Protein AF-A0A8J3GQC7-F1 (afdb_monomer)

Organism: NCBI:txid2708254

Secondary structure (DSSP, 8-state):
--SSTT--SS--------SB-S-SS-HHHHHHHH-TTS---SPPPTTB--S--HHHHHHH-------TTTT-

pLDDT: mean 89.74, std 13.91, range [45.38, 98.12]

Radius of gyration: 16.89 Å; Cα contacts (8 Å, |Δi|>4): 60; chains: 1; bounding box: 40×15×52 Å

Foldseek 3Di:
DPPVVPDDPDDDDADDDAQFDLDPFFPVVCCCPPPVPDDDPDDDDRGGDPGPRVVCCVPVVDDDPDDSPPPD

Sequence (72 aa):
MRALDAGRPGFDRFIIAAADTVMERSTASLMAEYFPDVEVRRELGEHETLLGIDHAREVLGYDPRYSWRAQH

Structure (mmCIF, N/CA/C/O backbone):
data_AF-A0A8J3GQC7-F1
#
_entry.id   AF-A0A8J3GQC7-F1
#
loop_
_atom_site.group_PDB
_atom_site.id
_atom_site.type_symbol
_atom_site.label_atom_id
_atom_site.label_alt_id
_atom_site.label_comp_id
_atom_site.label_asym_id
_atom_site.label_entity_id
_atom_site.label_seq_id
_atom_site.pdbx_PDB_ins_code
_atom_site.Cartn_x
_atom_site.Cartn_y
_atom_site.Cartn_z
_atom_site.occupancy
_atom_site.B_iso_or_equiv
_atom_site.auth_seq_id
_atom_site.auth_comp_id
_atom_site.auth_asym_id
_atom_site.auth_atom_id
_atom_site.pdbx_PDB_model_num
ATOM 1 N N . MET A 1 1 ? 23.198 4.397 -35.024 1.00 45.38 1 MET A N 1
ATOM 2 C CA . MET A 1 1 ? 22.066 5.063 -34.348 1.00 45.38 1 MET A CA 1
ATOM 3 C C . MET A 1 1 ? 20.986 4.004 -34.121 1.00 45.38 1 MET A C 1
ATOM 5 O O . MET A 1 1 ? 20.324 3.655 -35.079 1.00 45.38 1 MET A O 1
ATOM 9 N N . ARG A 1 2 ? 20.900 3.380 -32.936 1.00 53.38 2 ARG A N 1
ATOM 10 C CA . ARG A 1 2 ? 19.900 2.323 -32.629 1.00 53.38 2 ARG A CA 1
ATOM 11 C C . ARG A 1 2 ? 19.395 2.385 -31.177 1.00 53.38 2 ARG A C 1
ATOM 13 O O . ARG A 1 2 ? 19.157 1.367 -30.547 1.00 53.38 2 ARG A O 1
ATOM 20 N N . ALA A 1 3 ? 19.268 3.591 -30.629 1.00 54.34 3 ALA A N 1
ATOM 21 C CA . ALA A 1 3 ? 18.583 3.800 -29.349 1.00 54.34 3 ALA A CA 1
ATOM 22 C C . ALA A 1 3 ? 17.079 4.070 -29.543 1.00 54.34 3 ALA A C 1
ATOM 24 O O . ALA A 1 3 ? 16.284 3.762 -28.665 1.00 54.34 3 ALA A O 1
ATOM 25 N N . LEU A 1 4 ? 16.682 4.607 -30.704 1.00 58.00 4 LEU A N 1
ATOM 26 C CA . LEU A 1 4 ? 15.300 5.012 -30.979 1.00 58.00 4 LEU A CA 1
ATOM 27 C C . LEU A 1 4 ? 14.410 3.857 -31.471 1.00 58.00 4 LEU A C 1
ATOM 29 O O . LEU A 1 4 ? 13.224 3.858 -31.174 1.00 58.00 4 LEU A O 1
ATOM 33 N N . ASP A 1 5 ? 14.973 2.842 -32.137 1.00 56.06 5 ASP A N 1
ATOM 34 C CA . ASP A 1 5 ? 14.183 1.729 -32.698 1.00 56.06 5 ASP A CA 1
ATOM 35 C C . ASP A 1 5 ? 13.780 0.665 -31.658 1.00 56.06 5 ASP A C 1
ATOM 37 O O . ASP A 1 5 ? 12.907 -0.159 -31.918 1.00 56.06 5 ASP A O 1
ATOM 41 N N . ALA A 1 6 ? 14.423 0.659 -30.483 1.00 59.84 6 ALA A N 1
ATOM 42 C CA . ALA A 1 6 ? 14.184 -0.319 -29.415 1.00 59.84 6 ALA A CA 1
ATOM 43 C C . ALA A 1 6 ? 13.276 0.211 -28.287 1.00 59.84 6 ALA A C 1
ATOM 45 O O . ALA A 1 6 ? 12.901 -0.543 -27.388 1.00 59.84 6 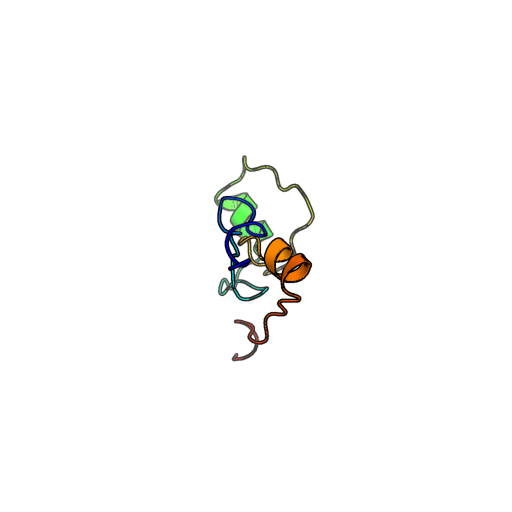ALA A O 1
ATOM 46 N N . GLY A 1 7 ? 12.928 1.500 -28.312 1.00 60.75 7 GLY A N 1
ATOM 47 C CA . GLY A 1 7 ? 12.073 2.113 -27.302 1.00 60.75 7 GLY A CA 1
ATOM 48 C C . GLY A 1 7 ? 10.601 1.853 -27.602 1.00 60.75 7 GLY A C 1
ATOM 49 O O . GLY A 1 7 ? 10.067 2.363 -28.584 1.00 60.75 7 GLY A O 1
ATOM 50 N N . ARG A 1 8 ? 9.911 1.096 -26.741 1.00 66.06 8 ARG A N 1
ATOM 51 C CA . ARG A 1 8 ? 8.441 1.123 -26.727 1.00 66.06 8 ARG A CA 1
ATOM 52 C C . ARG A 1 8 ? 7.986 2.553 -26.393 1.00 66.06 8 ARG A C 1
ATOM 54 O O . ARG A 1 8 ? 8.558 3.142 -25.477 1.00 66.06 8 ARG A O 1
ATOM 61 N N . PRO A 1 9 ? 6.982 3.122 -27.085 1.00 67.81 9 PRO A N 1
ATOM 62 C CA . PRO A 1 9 ? 6.454 4.433 -26.726 1.00 67.81 9 PRO A CA 1
ATOM 63 C C . PRO A 1 9 ? 5.959 4.447 -25.274 1.00 67.81 9 PRO A C 1
ATOM 65 O O . PRO A 1 9 ? 5.192 3.571 -24.878 1.00 67.81 9 PRO A O 1
ATOM 68 N N . GLY A 1 10 ? 6.371 5.456 -24.504 1.00 75.38 10 GLY A N 1
ATOM 69 C CA . GLY A 1 10 ? 5.917 5.683 -23.129 1.00 75.38 10 GLY A CA 1
ATOM 70 C C . GLY A 1 10 ? 7.004 5.513 -22.066 1.00 75.38 10 GLY A C 1
ATOM 71 O O . GLY A 1 10 ? 8.178 5.322 -22.369 1.00 75.38 10 GLY A O 1
ATOM 72 N N . PHE A 1 11 ? 6.591 5.621 -20.804 1.00 83.81 11 PHE A N 1
ATOM 73 C CA . PHE A 1 11 ? 7.409 5.326 -19.631 1.00 83.81 11 PHE A CA 1
ATOM 74 C C . PHE A 1 11 ? 6.619 4.411 -18.700 1.00 83.81 11 PHE A C 1
ATOM 76 O O . PHE A 1 11 ? 5.393 4.521 -18.608 1.00 83.81 11 PHE A O 1
ATOM 83 N N . ASP A 1 12 ? 7.322 3.508 -18.027 1.00 89.44 12 ASP A N 1
ATOM 84 C CA . ASP A 1 12 ? 6.717 2.681 -16.992 1.00 89.44 12 ASP A CA 1
ATOM 85 C C . ASP A 1 12 ? 6.629 3.467 -15.671 1.00 89.44 12 ASP A C 1
ATOM 87 O O . ASP A 1 12 ? 7.504 4.282 -15.361 1.00 89.44 12 ASP A O 1
ATOM 91 N N . ARG A 1 13 ? 5.540 3.282 -14.922 1.00 91.69 13 ARG A N 1
ATOM 92 C CA . ARG A 1 13 ? 5.203 4.077 -13.733 1.00 91.69 13 ARG A CA 1
ATOM 93 C C . ARG A 1 13 ? 5.305 3.218 -12.490 1.00 91.69 13 ARG A C 1
ATOM 95 O O . ARG A 1 13 ? 4.589 2.233 -12.360 1.00 91.69 13 ARG A O 1
ATOM 102 N N . PHE A 1 14 ? 6.114 3.667 -11.541 1.00 95.19 14 PHE A N 1
ATOM 103 C CA . PHE A 1 14 ? 6.367 2.950 -10.300 1.00 95.19 14 PHE A CA 1
ATOM 104 C C . PHE A 1 14 ? 6.009 3.807 -9.095 1.00 95.19 14 PHE A C 1
ATOM 106 O O . PHE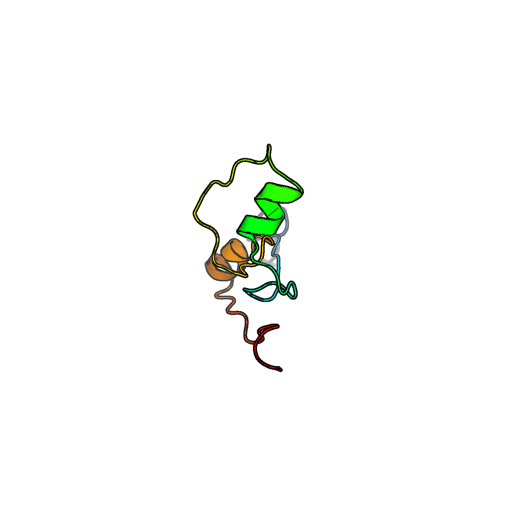 A 1 14 ? 6.283 5.007 -9.066 1.00 95.19 14 PHE A O 1
ATOM 113 N N . ILE A 1 15 ? 5.445 3.164 -8.078 1.00 97.25 15 ILE A N 1
ATOM 114 C CA . ILE A 1 15 ? 5.381 3.706 -6.726 1.00 97.25 15 ILE A CA 1
ATOM 115 C C . ILE A 1 15 ? 6.553 3.103 -5.954 1.00 97.25 15 ILE A C 1
ATOM 117 O O . ILE A 1 15 ? 6.693 1.884 -5.889 1.00 97.25 15 ILE A O 1
ATOM 121 N N . ILE A 1 16 ? 7.376 3.966 -5.359 1.00 96.88 16 ILE A N 1
ATOM 122 C CA . ILE A 1 16 ? 8.486 3.591 -4.481 1.00 96.88 16 ILE A CA 1
ATOM 123 C C . ILE A 1 16 ? 8.153 4.112 -3.085 1.00 96.88 16 ILE A C 1
ATOM 125 O O . ILE A 1 16 ? 8.175 5.318 -2.846 1.00 96.88 16 ILE A O 1
ATOM 129 N N . ALA A 1 17 ? 7.791 3.204 -2.184 1.00 97.19 17 ALA A N 1
ATOM 130 C CA . ALA A 1 17 ? 7.351 3.515 -0.829 1.00 97.19 17 ALA A CA 1
ATOM 131 C C . ALA A 1 17 ? 7.684 2.357 0.125 1.00 97.19 17 ALA A C 1
ATOM 133 O O . ALA A 1 17 ? 7.959 1.240 -0.317 1.00 97.19 17 ALA A O 1
ATOM 134 N N . ALA A 1 18 ? 7.641 2.626 1.433 1.00 97.56 18 ALA A N 1
ATOM 135 C CA . ALA A 1 18 ? 7.742 1.588 2.458 1.00 97.56 18 ALA A CA 1
ATOM 136 C C . ALA A 1 18 ? 6.636 0.528 2.287 1.00 97.56 18 ALA A C 1
ATOM 138 O O . ALA A 1 18 ? 5.550 0.829 1.787 1.00 97.56 18 ALA A O 1
ATOM 139 N N . ALA A 1 19 ? 6.915 -0.706 2.719 1.00 97.38 19 ALA A N 1
ATOM 140 C CA . ALA A 1 19 ? 5.943 -1.804 2.684 1.00 97.38 19 ALA A CA 1
ATOM 141 C C . ALA A 1 19 ? 4.813 -1.641 3.717 1.00 97.38 19 ALA A C 1
ATOM 143 O O . ALA A 1 19 ? 3.776 -2.296 3.610 1.00 97.38 19 ALA A O 1
ATOM 144 N N . ASP A 1 20 ? 5.013 -0.769 4.702 1.00 97.44 20 ASP A N 1
ATOM 145 C CA . ASP A 1 20 ? 4.074 -0.480 5.772 1.00 97.44 20 ASP A CA 1
ATOM 146 C C . ASP A 1 20 ? 3.647 0.991 5.792 1.00 97.44 20 ASP A C 1
ATOM 148 O O . ASP A 1 20 ? 4.192 1.851 5.093 1.00 97.44 20 ASP A O 1
ATOM 152 N N . THR A 1 21 ? 2.614 1.263 6.583 1.00 95.94 21 THR A N 1
ATOM 153 C CA . 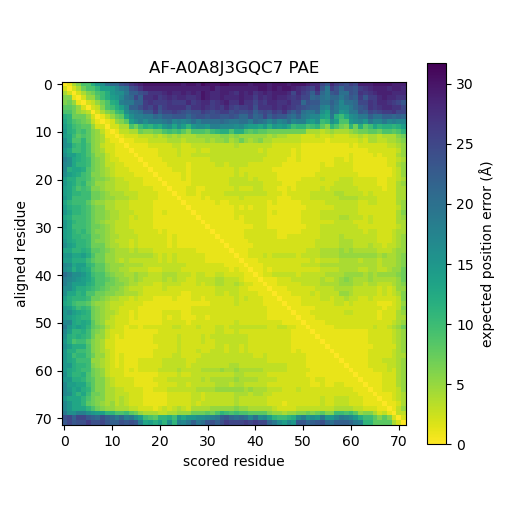THR A 1 21 ? 2.105 2.605 6.846 1.00 95.94 21 THR A CA 1
ATOM 154 C C . THR A 1 21 ? 2.589 3.133 8.195 1.00 95.94 21 THR A C 1
ATOM 156 O O . THR A 1 21 ? 2.805 2.376 9.141 1.00 95.94 21 THR A O 1
ATOM 159 N N . VAL A 1 22 ? 2.692 4.460 8.297 1.00 96.06 22 VAL A N 1
ATOM 160 C CA . VAL A 1 22 ? 2.995 5.179 9.546 1.00 96.06 22 VAL A CA 1
ATOM 161 C C . VAL A 1 22 ? 1.853 5.096 10.567 1.00 96.06 22 VAL A C 1
ATOM 163 O O . VAL A 1 22 ? 2.025 5.434 11.732 1.00 96.06 22 VAL A O 1
ATOM 166 N N . MET A 1 23 ? 0.663 4.672 10.137 1.00 96.00 23 MET A N 1
ATOM 167 C CA . MET A 1 23 ? -0.509 4.614 11.004 1.00 96.00 23 MET A CA 1
ATOM 168 C C . MET A 1 23 ? -0.330 3.570 12.114 1.00 96.00 23 MET A C 1
ATOM 170 O O . MET A 1 23 ? 0.047 2.424 11.862 1.00 96.00 23 MET A O 1
ATOM 174 N N . GLU A 1 24 ? -0.674 3.958 13.344 1.00 95.44 24 GLU A N 1
ATOM 175 C CA . GLU A 1 24 ? -0.680 3.053 14.501 1.00 95.44 24 GLU A CA 1
ATOM 176 C C . GLU A 1 24 ? -1.827 2.041 14.444 1.00 95.44 24 GLU A C 1
ATOM 178 O O . GLU A 1 24 ? -1.676 0.903 14.875 1.00 95.44 24 GLU A O 1
ATOM 183 N N . ARG A 1 25 ? -2.979 2.442 13.898 1.00 97.06 25 ARG A N 1
ATOM 184 C CA . ARG A 1 25 ? -4.138 1.563 13.706 1.00 97.06 25 ARG A CA 1
ATOM 185 C C . ARG A 1 25 ? -3.923 0.640 12.511 1.00 97.06 25 ARG A C 1
ATOM 187 O O . ARG A 1 25 ? -3.194 0.982 11.578 1.00 97.06 25 ARG A O 1
ATOM 194 N N . SER A 1 26 ? -4.593 -0.513 12.515 1.00 97.25 26 SER A N 1
ATOM 195 C CA . SER A 1 26 ? -4.479 -1.448 11.399 1.00 97.25 26 SER A CA 1
ATOM 196 C C . SER A 1 26 ? -5.095 -0.882 10.119 1.00 97.25 26 SER A C 1
ATOM 198 O O . SER A 1 26 ? -6.147 -0.231 10.163 1.00 97.25 26 SER A O 1
ATOM 200 N N . THR A 1 27 ? -4.475 -1.166 8.974 1.00 97.62 27 THR A N 1
ATOM 201 C CA . THR A 1 27 ? -4.932 -0.722 7.651 1.00 97.62 27 THR A CA 1
ATOM 202 C C . THR A 1 27 ? -6.366 -1.182 7.388 1.00 97.62 27 THR A C 1
ATOM 204 O O . THR A 1 27 ? -7.195 -0.386 6.951 1.00 97.62 27 THR A O 1
ATOM 207 N N . ALA A 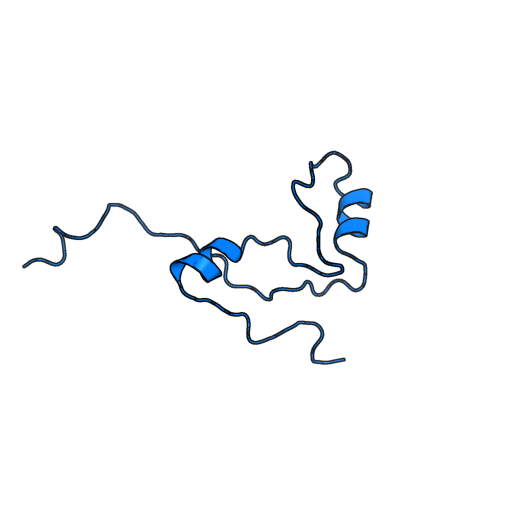1 28 ? -6.703 -2.427 7.743 1.00 96.50 28 ALA A N 1
ATOM 208 C CA . ALA A 1 28 ? -8.058 -2.959 7.602 1.00 96.50 28 ALA A CA 1
ATOM 209 C C . ALA A 1 28 ? -9.092 -2.193 8.449 1.00 96.50 28 ALA A C 1
ATOM 211 O O . ALA A 1 28 ? -10.184 -1.905 7.961 1.00 96.50 28 ALA A O 1
ATOM 212 N N . SER A 1 29 ? -8.753 -1.808 9.689 1.00 97.00 29 SER A N 1
ATOM 213 C CA . SER A 1 29 ? -9.676 -1.038 10.539 1.00 97.00 29 SER A CA 1
ATOM 214 C C . SER A 1 29 ? -9.948 0.358 9.977 1.00 97.00 29 SER A C 1
ATOM 216 O O . SER A 1 29 ? -11.079 0.834 10.026 1.00 97.00 29 SER A O 1
ATOM 218 N N . LEU A 1 30 ? -8.923 0.996 9.406 1.00 97.38 30 LEU A N 1
ATOM 219 C CA . LEU A 1 30 ? -9.040 2.314 8.789 1.00 97.38 30 LEU A CA 1
ATOM 220 C C . LEU A 1 30 ? -9.836 2.251 7.482 1.00 97.38 30 LEU A C 1
ATOM 222 O O . LEU A 1 30 ? -10.661 3.127 7.236 1.00 97.38 30 LEU A O 1
ATOM 226 N N . MET A 1 31 ? -9.637 1.205 6.674 1.00 97.69 31 MET A N 1
ATOM 227 C CA . MET A 1 31 ? -10.438 0.962 5.471 1.00 97.69 31 MET A CA 1
ATOM 228 C C . MET A 1 31 ? -11.915 0.770 5.812 1.00 97.69 31 MET A C 1
ATOM 230 O O . MET A 1 31 ? -12.761 1.419 5.209 1.00 97.69 31 MET A O 1
ATOM 234 N N . ALA A 1 32 ? -12.229 -0.054 6.813 1.00 96.31 32 ALA A N 1
ATOM 235 C CA . ALA A 1 32 ? -13.610 -0.286 7.226 1.00 96.31 32 ALA A CA 1
ATOM 236 C C . ALA A 1 32 ? -14.294 0.977 7.785 1.00 96.31 32 ALA A C 1
ATOM 238 O O . ALA A 1 32 ? -15.493 1.152 7.595 1.00 96.31 32 ALA A O 1
ATOM 239 N N . GLU A 1 33 ? -13.553 1.856 8.469 1.00 98.12 33 GLU A N 1
ATOM 240 C CA . GLU A 1 33 ? -14.111 3.089 9.041 1.00 98.12 33 GLU A CA 1
ATOM 241 C C . GLU A 1 33 ? -14.309 4.191 7.996 1.00 98.12 33 GLU A C 1
ATOM 243 O O . GLU A 1 33 ? -15.368 4.813 7.949 1.00 98.12 33 GLU A O 1
ATOM 248 N N . TYR A 1 34 ? -13.294 4.451 7.168 1.00 97.94 34 TYR A N 1
ATOM 249 C CA . TYR A 1 34 ? -13.280 5.621 6.283 1.00 97.94 34 TYR A CA 1
ATOM 250 C C . TYR A 1 34 ? -13.665 5.309 4.836 1.00 97.94 34 TYR A C 1
ATOM 252 O O . TYR A 1 34 ? -14.054 6.215 4.101 1.00 97.94 34 TYR A O 1
ATOM 260 N N . PHE A 1 35 ? -13.577 4.044 4.424 1.00 97.06 35 PHE A N 1
ATOM 261 C CA . PHE A 1 35 ? -13.871 3.586 3.066 1.00 97.06 35 PHE A CA 1
ATOM 262 C C . PHE A 1 35 ? -14.710 2.292 3.066 1.00 97.06 35 PHE A C 1
ATOM 264 O O . PHE A 1 35 ? -14.334 1.326 2.399 1.00 97.06 35 PHE A O 1
ATOM 271 N N . PRO A 1 36 ? -15.849 2.249 3.788 1.00 97.25 36 PRO A N 1
ATOM 272 C CA . PRO A 1 36 ? -16.610 1.014 4.009 1.00 97.25 36 PRO A CA 1
ATOM 273 C C . PRO A 1 36 ? -17.132 0.365 2.719 1.00 97.25 36 PRO A C 1
ATOM 275 O O . PRO A 1 36 ? -17.282 -0.852 2.663 1.00 97.25 36 PRO A O 1
ATOM 278 N N . ASP A 1 37 ? -17.382 1.164 1.681 1.00 98.00 37 ASP A N 1
ATOM 279 C CA . ASP A 1 37 ? -17.935 0.694 0.406 1.00 98.00 37 ASP A CA 1
ATOM 280 C C . ASP A 1 37 ? -16.855 0.288 -0.612 1.00 98.00 37 ASP A C 1
ATOM 282 O O . ASP A 1 37 ? -17.167 -0.129 -1.731 1.00 98.00 37 ASP A O 1
ATOM 286 N N . VAL A 1 38 ? -15.573 0.435 -0.263 1.00 97.25 38 VAL A N 1
ATOM 287 C CA . VAL A 1 38 ? -14.468 0.070 -1.152 1.00 97.25 38 VAL A CA 1
ATOM 288 C C . VAL A 1 38 ? -14.178 -1.419 -1.018 1.00 97.25 38 VAL A C 1
ATOM 290 O O . VAL A 1 38 ? -13.804 -1.914 0.043 1.00 97.25 38 VAL A O 1
ATOM 293 N N . GLU A 1 39 ? -14.303 -2.132 -2.134 1.00 95.62 39 GLU A N 1
ATOM 294 C CA . GLU A 1 39 ? -13.963 -3.548 -2.221 1.00 95.62 39 GLU A CA 1
ATOM 295 C C . GLU A 1 39 ? -12.482 -3.787 -1.881 1.00 95.62 39 GLU A C 1
ATOM 297 O O . GLU A 1 39 ? -11.571 -3.301 -2.558 1.00 95.62 39 GLU A O 1
ATOM 302 N N . VAL A 1 40 ? -12.244 -4.617 -0.866 1.00 94.25 40 VAL A N 1
ATOM 303 C CA . VAL A 1 40 ? -10.918 -5.125 -0.519 1.00 94.25 40 VAL A CA 1
ATOM 304 C C . VAL A 1 40 ? -10.693 -6.442 -1.262 1.00 94.25 40 VAL A C 1
ATOM 306 O O . VAL A 1 40 ? -11.273 -7.472 -0.932 1.00 94.25 40 VAL A O 1
ATOM 309 N N . ARG A 1 41 ? -9.852 -6.402 -2.299 1.00 94.06 41 ARG A N 1
ATOM 310 C CA . ARG A 1 41 ? -9.665 -7.519 -3.248 1.00 94.06 41 ARG A CA 1
ATOM 311 C C . ARG A 1 41 ? -8.758 -8.647 -2.751 1.00 94.06 41 ARG A C 1
ATOM 313 O O . ARG A 1 41 ? -8.656 -9.681 -3.403 1.00 94.06 41 ARG A O 1
ATOM 320 N N . ARG A 1 42 ? -8.070 -8.439 -1.631 1.00 93.62 42 ARG A N 1
ATOM 321 C CA . ARG A 1 42 ? -7.257 -9.442 -0.936 1.00 93.62 42 ARG A CA 1
ATOM 322 C C . ARG A 1 42 ? -7.124 -9.069 0.530 1.00 93.62 42 ARG A C 1
ATOM 324 O O . ARG A 1 42 ? -7.290 -7.905 0.880 1.00 93.62 42 ARG A O 1
ATOM 331 N N . GLU A 1 43 ? -6.767 -10.036 1.361 1.00 93.12 43 GLU A N 1
ATOM 332 C CA . GLU A 1 43 ? -6.438 -9.762 2.756 1.00 93.12 43 GLU A CA 1
ATOM 333 C C . GLU A 1 43 ? -5.321 -8.706 2.852 1.00 93.12 43 GLU A C 1
ATOM 335 O O . GLU A 1 43 ? -4.362 -8.722 2.071 1.00 93.12 43 GLU A O 1
ATOM 340 N N . LEU A 1 44 ? -5.500 -7.752 3.768 1.00 94.94 44 LEU A N 1
ATOM 341 C CA . LEU A 1 44 ? -4.542 -6.688 4.055 1.00 94.94 44 LEU A CA 1
ATOM 342 C C . LEU A 1 44 ? -3.716 -7.097 5.269 1.00 94.94 44 LEU A C 1
ATOM 344 O O . LEU A 1 44 ? -4.281 -7.451 6.306 1.00 94.94 44 LEU A O 1
ATOM 348 N N . GLY A 1 45 ? -2.392 -6.989 5.168 1.00 94.38 45 GLY A N 1
ATOM 349 C CA . GLY A 1 45 ? -1.531 -7.070 6.343 1.00 94.38 45 GLY A CA 1
ATOM 350 C C . GLY A 1 45 ? -1.885 -5.990 7.370 1.00 94.38 45 GLY A C 1
ATOM 351 O O . GLY A 1 45 ? -2.412 -4.930 7.023 1.00 94.38 45 GLY A O 1
ATOM 352 N N . GLU A 1 46 ? -1.568 -6.243 8.643 1.00 96.94 46 GLU A N 1
ATOM 353 C CA . GLU A 1 46 ? -2.003 -5.399 9.765 1.00 96.94 46 GLU A CA 1
ATOM 354 C C . GLU A 1 46 ? -1.704 -3.910 9.541 1.00 96.94 46 GLU A C 1
ATOM 356 O O . GLU A 1 46 ? -2.587 -3.081 9.720 1.00 96.94 46 GLU A O 1
ATOM 361 N N . HIS A 1 47 ? -0.507 -3.572 9.061 1.00 97.50 47 HIS A N 1
ATOM 362 C CA . HIS A 1 47 ? -0.095 -2.193 8.772 1.00 97.50 47 HIS A CA 1
ATOM 363 C C . HIS A 1 47 ? 0.438 -2.032 7.355 1.00 97.50 47 HIS A C 1
ATOM 365 O O . HIS A 1 47 ? 1.369 -1.270 7.108 1.00 97.50 47 HIS A O 1
ATOM 371 N N . GLU A 1 48 ? -0.117 -2.795 6.427 1.00 96.56 48 GLU A N 1
ATOM 372 C CA . GLU A 1 48 ? 0.310 -2.794 5.039 1.00 96.56 48 GLU A CA 1
ATOM 373 C C . GLU A 1 48 ? 0.063 -1.436 4.361 1.00 96.56 48 GLU A C 1
ATOM 375 O O . GLU A 1 48 ? -0.944 -0.767 4.624 1.00 96.56 48 GLU A O 1
ATOM 380 N N . THR A 1 49 ? 0.974 -1.032 3.471 1.00 96.31 49 THR A N 1
ATOM 381 C CA . THR A 1 49 ? 0.756 0.120 2.592 1.00 96.31 49 THR A CA 1
ATOM 382 C C . THR A 1 49 ? -0.363 -0.150 1.583 1.00 96.31 49 THR A C 1
ATOM 384 O O . THR A 1 49 ? -0.424 -1.207 0.965 1.00 96.31 49 THR A O 1
ATOM 387 N N . LEU A 1 50 ? -1.225 0.844 1.361 1.00 96.19 50 LEU A N 1
ATOM 388 C CA . LEU A 1 50 ? -2.225 0.818 0.282 1.00 96.19 50 LEU A CA 1
ATOM 389 C C . LEU A 1 50 ? -1.678 1.393 -1.036 1.00 96.19 50 LEU A C 1
ATOM 391 O O . LEU A 1 50 ? -2.399 1.482 -2.030 1.00 96.19 50 LEU A O 1
ATOM 395 N N . LEU A 1 51 ? -0.406 1.805 -1.060 1.00 95.94 51 LEU A N 1
ATOM 396 C CA . LEU A 1 51 ? 0.272 2.232 -2.276 1.00 95.94 51 LEU A CA 1
ATOM 397 C C . LEU A 1 51 ? 0.784 0.995 -3.025 1.00 95.94 51 LEU A C 1
ATOM 399 O O . LEU A 1 51 ? 1.576 0.226 -2.489 1.00 95.94 51 LEU A O 1
ATOM 403 N N . GLY A 1 52 ? 0.351 0.812 -4.273 1.00 94.88 52 GLY A N 1
ATOM 404 C CA . GLY A 1 52 ? 0.702 -0.355 -5.090 1.00 94.88 52 GLY A CA 1
ATOM 405 C C . GLY A 1 52 ? 2.181 -0.402 -5.488 1.00 94.88 52 GLY A C 1
ATOM 406 O O . GLY A 1 52 ? 2.535 0.007 -6.593 1.00 94.88 52 GLY A O 1
ATOM 407 N N . ILE A 1 53 ? 3.038 -0.914 -4.601 1.00 96.75 53 ILE A N 1
ATOM 408 C CA . ILE A 1 53 ? 4.482 -1.103 -4.833 1.00 96.75 53 ILE A CA 1
ATOM 409 C C . ILE A 1 53 ? 4.822 -2.446 -5.499 1.00 96.75 53 ILE A C 1
ATOM 411 O O . ILE A 1 53 ? 5.975 -2.675 -5.865 1.00 96.75 53 ILE A O 1
ATOM 415 N N . ASP A 1 54 ? 3.837 -3.329 -5.680 1.00 95.50 54 ASP A N 1
ATOM 416 C CA . ASP A 1 54 ? 4.048 -4.678 -6.223 1.00 95.50 54 ASP A CA 1
ATOM 417 C C . ASP A 1 54 ? 4.598 -4.646 -7.655 1.00 95.50 54 ASP A C 1
ATOM 419 O O . ASP A 1 54 ? 5.528 -5.378 -7.975 1.00 95.50 54 ASP A O 1
ATOM 423 N N . HIS A 1 55 ? 4.161 -3.688 -8.479 1.00 96.06 55 HIS A N 1
ATOM 424 C CA . HIS A 1 55 ? 4.727 -3.490 -9.820 1.00 96.06 55 HIS A CA 1
ATOM 425 C C . HIS A 1 55 ? 6.230 -3.162 -9.788 1.00 96.06 55 HIS A C 1
ATOM 427 O O . HIS A 1 55 ? 7.009 -3.647 -10.606 1.00 96.06 55 HIS A O 1
ATOM 433 N N . ALA A 1 56 ? 6.676 -2.368 -8.808 1.00 97.44 56 ALA A N 1
ATOM 434 C CA . ALA A 1 56 ? 8.096 -2.062 -8.640 1.00 97.44 56 ALA A CA 1
ATOM 435 C C . ALA A 1 56 ? 8.890 -3.284 -8.149 1.00 97.44 56 ALA A C 1
ATOM 437 O O . ALA A 1 56 ? 10.025 -3.486 -8.584 1.00 97.44 56 ALA A O 1
ATOM 438 N N . ARG A 1 57 ? 8.304 -4.117 -7.279 1.00 97.06 57 ARG A N 1
ATOM 439 C CA . ARG A 1 57 ? 8.901 -5.399 -6.866 1.00 97.06 57 ARG A CA 1
ATOM 440 C C . ARG A 1 57 ? 9.110 -6.315 -8.065 1.00 97.06 57 ARG A C 1
ATOM 442 O O . ARG A 1 57 ? 10.207 -6.825 -8.258 1.00 97.06 57 ARG A O 1
ATOM 449 N N . GLU A 1 58 ? 8.075 -6.478 -8.879 1.00 97.00 58 GLU A N 1
ATOM 450 C CA . GLU A 1 58 ? 8.073 -7.396 -10.018 1.00 97.00 58 GLU A CA 1
ATOM 451 C C . GLU A 1 58 ? 9.031 -6.959 -11.129 1.00 97.00 58 GLU A C 1
ATOM 453 O O . GLU A 1 58 ? 9.813 -7.768 -11.627 1.00 97.00 58 GLU A O 1
ATOM 458 N N . VAL A 1 59 ? 8.998 -5.680 -11.516 1.00 96.19 59 VAL A N 1
ATOM 459 C CA . VAL A 1 59 ? 9.758 -5.191 -12.677 1.00 96.19 59 VAL A CA 1
ATOM 460 C C . VAL A 1 59 ? 11.175 -4.762 -12.310 1.00 96.19 59 VAL A C 1
ATOM 462 O O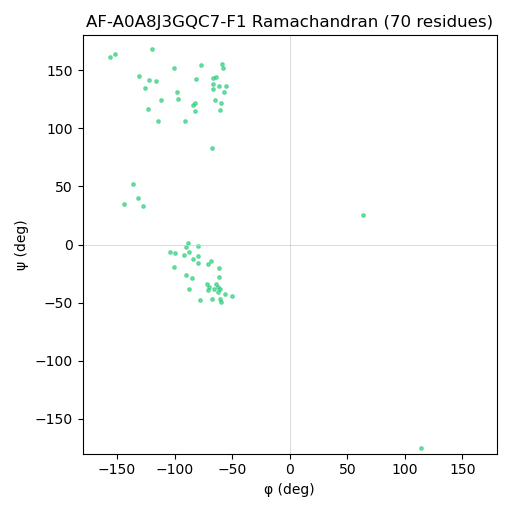 . VAL A 1 59 ? 12.103 -4.977 -13.089 1.00 96.19 59 VAL A O 1
ATOM 465 N N . LEU A 1 60 ? 11.359 -4.137 -11.144 1.00 95.19 60 LEU A N 1
ATOM 466 C CA . LEU A 1 60 ? 12.645 -3.556 -10.742 1.00 95.19 60 LEU A CA 1
ATOM 467 C C . LEU A 1 60 ? 13.385 -4.396 -9.694 1.00 95.19 60 LEU A C 1
ATOM 469 O O . LEU A 1 60 ? 14.512 -4.049 -9.344 1.00 95.19 60 LEU A O 1
ATOM 473 N N . GLY A 1 61 ? 12.771 -5.457 -9.158 1.00 96.44 61 GLY A N 1
ATOM 474 C CA . GLY A 1 61 ? 13.307 -6.164 -7.992 1.00 96.44 61 GLY A CA 1
ATOM 475 C C . GLY A 1 61 ? 13.347 -5.277 -6.744 1.00 96.44 61 GLY A C 1
ATOM 476 O O . GLY A 1 61 ? 14.206 -5.461 -5.883 1.00 96.44 61 GLY A O 1
ATOM 477 N N . TYR A 1 62 ? 12.481 -4.260 -6.676 1.00 97.19 62 TYR A N 1
ATOM 478 C CA . TYR A 1 62 ? 12.478 -3.300 -5.579 1.00 97.19 62 TYR A CA 1
ATOM 479 C C . TYR A 1 62 ? 12.103 -3.976 -4.258 1.00 97.19 62 TYR A C 1
ATOM 481 O O . TYR A 1 62 ? 11.022 -4.539 -4.142 1.00 97.19 62 TYR A O 1
ATOM 489 N N . ASP A 1 63 ? 12.958 -3.844 -3.247 1.00 97.00 63 ASP A N 1
ATOM 490 C CA . ASP A 1 63 ? 12.676 -4.281 -1.881 1.00 97.00 63 ASP A CA 1
ATOM 491 C C . ASP A 1 63 ? 12.833 -3.095 -0.907 1.00 97.00 63 ASP A C 1
ATOM 493 O O . ASP A 1 63 ? 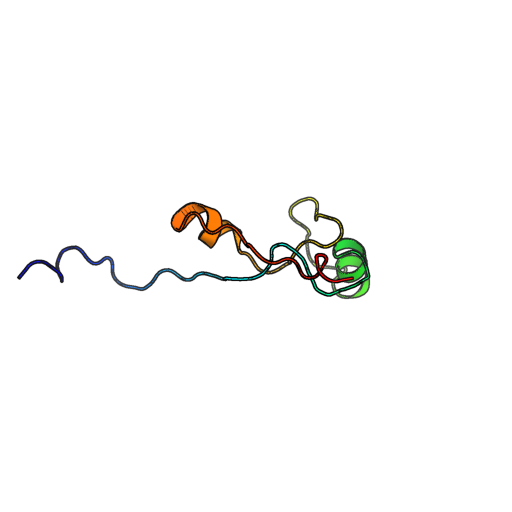13.929 -2.518 -0.810 1.00 97.00 63 ASP A O 1
ATOM 497 N N . PRO A 1 64 ? 11.758 -2.652 -0.223 1.00 96.62 64 PRO A N 1
ATOM 498 C CA . PRO A 1 64 ? 11.837 -1.558 0.737 1.00 96.62 64 PRO A CA 1
ATOM 499 C C . PRO A 1 64 ? 12.798 -1.871 1.890 1.00 96.62 64 PRO A C 1
ATOM 501 O O . PRO A 1 64 ? 12.553 -2.744 2.713 1.00 96.62 64 PRO A O 1
ATOM 504 N N . ARG A 1 65 ? 13.882 -1.095 2.000 1.00 96.00 65 ARG A N 1
ATOM 505 C CA . ARG A 1 65 ? 14.900 -1.272 3.057 1.00 96.00 65 ARG A CA 1
ATOM 506 C C . ARG A 1 65 ? 14.566 -0.590 4.381 1.00 96.00 65 ARG A C 1
ATOM 508 O O . ARG A 1 65 ? 15.251 -0.817 5.373 1.00 96.00 65 ARG A O 1
ATOM 515 N N . TYR A 1 66 ? 13.561 0.279 4.384 1.00 95.31 66 TYR A N 1
ATOM 516 C CA . TYR A 1 66 ? 13.172 1.065 5.547 1.00 95.31 66 TYR A CA 1
ATOM 517 C C . TYR A 1 66 ? 11.692 0.854 5.829 1.00 95.31 66 TYR A C 1
ATOM 519 O O . TYR A 1 66 ? 10.864 0.892 4.919 1.00 95.31 66 TYR A O 1
ATOM 527 N N . SER A 1 67 ? 11.400 0.644 7.106 1.00 95.38 67 SER A N 1
ATOM 528 C CA . SER A 1 67 ? 10.066 0.447 7.657 1.00 95.38 67 SER A CA 1
ATOM 529 C C . SER A 1 67 ? 9.768 1.594 8.615 1.00 95.38 67 SER A C 1
ATOM 531 O O . SER A 1 67 ? 10.648 1.995 9.385 1.00 95.38 67 SER A O 1
ATOM 533 N N . TRP A 1 68 ? 8.530 2.091 8.608 1.00 95.12 68 TRP A N 1
ATOM 534 C CA . TRP A 1 68 ? 8.072 3.061 9.610 1.00 95.12 68 TRP A CA 1
ATOM 535 C C . TRP A 1 68 ? 8.119 2.489 11.028 1.00 95.12 68 TRP A C 1
ATOM 537 O O . TRP A 1 68 ? 8.192 3.236 11.996 1.00 95.12 68 TRP A O 1
ATOM 547 N N . ARG A 1 69 ? 8.138 1.161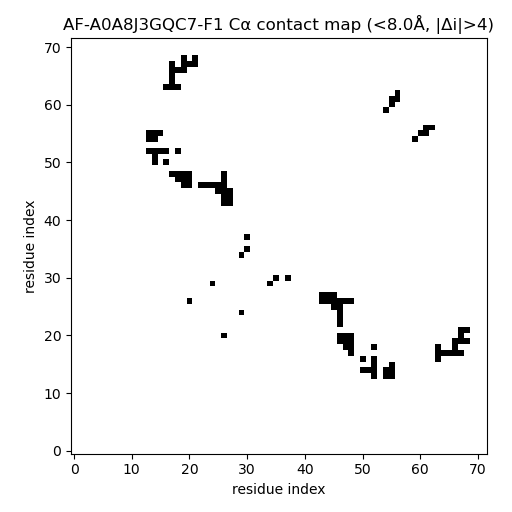 11.148 1.00 90.88 69 ARG A N 1
ATOM 548 C CA . ARG A 1 69 ? 8.092 0.433 12.416 1.00 90.88 69 ARG A CA 1
ATOM 549 C C . ARG A 1 69 ? 9.467 0.120 12.996 1.00 90.88 69 ARG A C 1
ATOM 551 O O . ARG A 1 69 ? 9.550 -0.322 14.133 1.00 90.88 69 ARG A O 1
ATOM 558 N N . ALA A 1 70 ? 10.546 0.357 12.251 1.00 87.81 70 ALA A N 1
ATOM 559 C CA . ALA A 1 70 ? 11.904 0.014 12.677 1.00 87.81 70 ALA A CA 1
ATOM 560 C C . ALA A 1 70 ? 12.548 1.019 13.661 1.00 87.81 70 ALA A C 1
ATOM 562 O O . ALA A 1 70 ? 13.6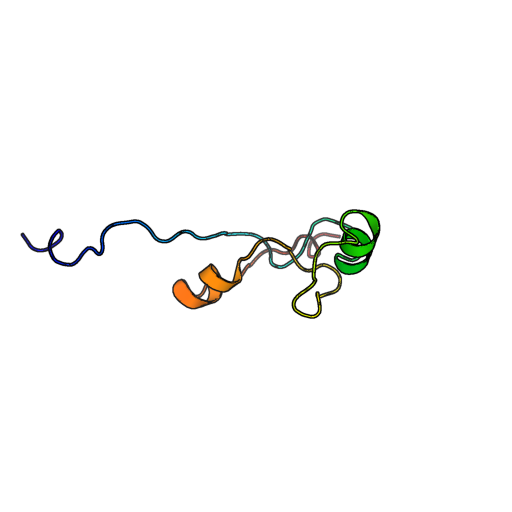93 0.812 14.054 1.00 87.81 70 ALA A O 1
ATOM 563 N N . GLN A 1 71 ? 11.867 2.110 14.037 1.00 65.12 71 GLN A N 1
ATOM 564 C CA . GLN A 1 71 ? 12.427 3.197 14.864 1.00 65.12 71 GLN A CA 1
ATOM 565 C C . GLN A 1 71 ? 11.523 3.612 16.043 1.00 65.12 71 GLN A C 1
ATOM 567 O O . GLN A 1 71 ? 11.411 4.800 16.341 1.00 65.12 71 GLN A O 1
ATOM 572 N N . HIS A 1 72 ? 10.889 2.649 16.714 1.00 56.06 72 HIS A N 1
ATOM 573 C CA . HIS A 1 72 ? 10.169 2.890 17.973 1.00 56.06 72 HIS A CA 1
ATOM 574 C C . HIS A 1 72 ? 11.021 2.557 19.199 1.00 56.06 72 HIS A C 1
ATOM 576 O O . HIS A 1 72 ? 11.722 1.520 19.162 1.00 56.06 72 HIS A O 1
#

Mean predicted aligned error: 6.16 Å

Solvent-accessible surface area (backbone atoms only — not comparable to full-atom values): 4835 Å² total; per-residue (Å²): 143,74,72,74,85,74,55,68,92,81,79,90,87,69,48,87,65,46,66,40,42,82,58,90,63,42,39,58,60,51,39,56,70,78,40,65,88,59,84,74,93,61,93,69,52,62,39,39,41,91,67,72,36,62,66,25,31,74,76,68,67,53,71,68,88,56,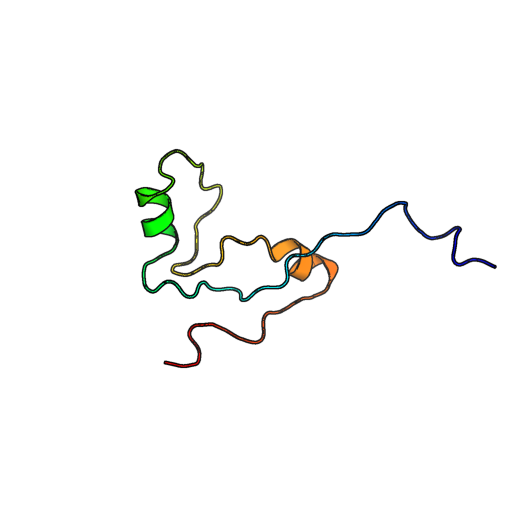53,70,77,79,78,123